Protein AF-A0A822G9J7-F1 (afdb_monomer_lite)

Radius of gyration: 26.2 Å; chains: 1; bounding box: 43×46×88 Å

Secondary structure (DSSP, 8-state):
----PPPPHHHHHHHHHHHHHHHHHHHHHHHHHHHHTS-TTTHHHHHHHHHHHHHHHHHHHHHTTS-S--GGG--PPPTTSS--GGGSPP--HHHHHHHHTT---------BGGGGT--SBGGGSEEETTEEHHHHHHHTT-

pLDDT: mean 87.96, std 10.25, range [41.5, 96.69]

Sequence (142 aa):
PLQKRTPSQTDIAEFKDLTKRDALTRLKKSLNKLVLTNQSQSQKNTQVELDEYEQLFNRYLLDNDQSSIDWQDILPPPEDTIISYKKLLEVNIDDAKELLNKLIVVKLNGGLGTTMGCQGPKSVISVRNDLTFLDLTIQQLE

Foldseek 3Di:
DPPPDDDDPVNVVVVLVVVLVVVLVVLVVVLVVVLVPDDPVCSVVSVVVSVVVSVVSNVVSVCVVDPPDDPVPDDDDPPPPDDDPVPDDDDDPVVVVVVVVVDDDDDDFPDACVVVVDGGTQQCDQDPPRDGVVNVVVVVVD

Structure (mmCIF, N/CA/C/O backbone):
data_AF-A0A822G9J7-F1
#
_entry.id   AF-A0A822G9J7-F1
#
loop_
_atom_site.group_PDB
_atom_site.id
_atom_site.type_symbol
_atom_site.label_atom_id
_atom_site.label_alt_id
_atom_site.label_comp_id
_atom_site.label_asym_id
_atom_site.label_entity_id
_atom_site.label_seq_id
_atom_site.pdbx_PDB_ins_code
_atom_site.Cartn_x
_atom_site.Cartn_y
_atom_site.Cartn_z
_atom_site.occupancy
_atom_site.B_iso_or_equiv
_atom_site.auth_seq_id
_atom_site.auth_comp_id
_atom_site.auth_asym_id
_atom_site.auth_atom_id
_atom_site.pdbx_PDB_model_num
ATOM 1 N N . PRO A 1 1 ? -19.104 -11.777 55.724 1.00 41.50 1 PRO A N 1
ATOM 2 C CA . PRO A 1 1 ? -17.961 -11.817 54.780 1.00 41.50 1 PRO A CA 1
ATOM 3 C C . PRO A 1 1 ? -18.462 -11.920 53.331 1.00 41.50 1 PRO A C 1
ATOM 5 O O . PRO A 1 1 ? -18.976 -12.959 52.931 1.00 41.50 1 PRO A O 1
ATOM 8 N N . LEU A 1 2 ? -18.390 -10.819 52.578 1.00 47.25 2 LEU A N 1
ATOM 9 C CA . LEU A 1 2 ? -18.746 -10.790 51.157 1.00 47.25 2 LEU A CA 1
ATOM 10 C C . LEU A 1 2 ? -17.753 -11.670 50.383 1.00 47.25 2 LEU A C 1
ATOM 12 O O . LEU A 1 2 ? -16.586 -11.306 50.244 1.00 47.25 2 LEU A O 1
ATOM 16 N N . GLN A 1 3 ? -18.203 -12.836 49.913 1.00 53.00 3 GLN A N 1
ATOM 17 C CA . GLN A 1 3 ? -17.455 -13.642 48.949 1.00 53.00 3 GLN A CA 1
ATOM 18 C C . GLN A 1 3 ? -17.270 -12.803 47.681 1.00 53.00 3 GLN A C 1
ATOM 20 O O . GLN A 1 3 ? -18.203 -12.628 46.898 1.00 53.00 3 GLN A O 1
ATOM 25 N N . LYS A 1 4 ? -16.066 -12.254 47.487 1.00 55.38 4 LYS A N 1
ATOM 26 C CA . LYS A 1 4 ? -15.656 -11.687 46.202 1.00 55.38 4 LYS A CA 1
ATOM 27 C C . LYS A 1 4 ? -15.638 -12.836 45.198 1.00 55.38 4 LYS A C 1
ATOM 29 O O . LYS A 1 4 ? -14.756 -13.687 45.254 1.00 55.38 4 LYS A O 1
ATOM 34 N N . ARG A 1 5 ? -16.646 -12.888 44.328 1.00 62.03 5 ARG A N 1
ATOM 35 C CA . ARG A 1 5 ? -16.669 -13.811 43.193 1.00 62.03 5 ARG A CA 1
ATOM 36 C C . ARG A 1 5 ? -15.568 -13.386 42.227 1.00 62.03 5 ARG A C 1
ATOM 38 O O . ARG A 1 5 ? -15.583 -12.259 41.738 1.00 62.03 5 ARG A O 1
ATOM 45 N N . THR A 1 6 ? -14.598 -14.260 41.999 1.00 64.94 6 THR A N 1
ATOM 46 C CA . THR A 1 6 ? -13.638 -14.126 40.904 1.00 64.94 6 THR A CA 1
ATOM 47 C C . THR A 1 6 ? -14.396 -14.348 39.592 1.00 64.94 6 THR A C 1
ATOM 49 O O . THR A 1 6 ? -15.099 -15.356 39.491 1.00 64.94 6 THR A O 1
ATOM 52 N N . PRO A 1 7 ? -14.322 -13.426 38.617 1.00 67.19 7 PRO A N 1
ATOM 53 C CA . PRO A 1 7 ? -15.010 -13.591 37.339 1.00 67.19 7 PRO A CA 1
ATOM 54 C C . PRO A 1 7 ? -14.469 -14.815 36.590 1.00 67.19 7 PRO A C 1
ATOM 56 O O . PRO A 1 7 ? -13.268 -15.098 36.637 1.00 67.19 7 PRO A O 1
ATOM 59 N N . SER A 1 8 ? -15.359 -15.553 35.926 1.00 73.75 8 SER A N 1
ATOM 60 C CA . SER A 1 8 ? -14.990 -16.707 35.103 1.00 73.75 8 SER A CA 1
ATOM 61 C C . SER A 1 8 ? -14.290 -16.258 33.812 1.00 73.75 8 SER A C 1
ATOM 63 O O . SER A 1 8 ? -14.408 -15.106 33.395 1.00 73.75 8 SER A O 1
ATOM 65 N N . GLN A 1 9 ? -13.551 -17.156 33.148 1.00 69.38 9 GLN A N 1
ATOM 66 C CA . GLN A 1 9 ? -12.912 -16.834 31.860 1.00 69.38 9 GLN A CA 1
ATOM 67 C C . GLN A 1 9 ? -13.934 -16.429 30.783 1.00 69.38 9 GLN A C 1
ATOM 69 O O . GLN A 1 9 ? -13.652 -15.551 29.972 1.00 69.38 9 GLN A O 1
ATOM 74 N N . THR A 1 10 ? -15.132 -17.013 30.826 1.00 75.56 10 THR A N 1
ATOM 75 C CA . THR A 1 10 ? -16.291 -16.644 30.004 1.00 75.56 10 THR A CA 1
ATOM 76 C C . THR A 1 10 ? -16.742 -15.206 30.254 1.00 75.56 10 THR A C 1
ATOM 78 O O . THR A 1 10 ? -16.876 -14.450 29.298 1.00 75.56 10 THR A O 1
ATOM 81 N N . ASP A 1 11 ? -16.859 -14.783 31.519 1.00 78.25 11 ASP A N 1
ATOM 82 C CA . ASP A 1 11 ? -17.251 -13.403 31.859 1.00 78.25 11 ASP A CA 1
ATOM 83 C C . ASP A 1 11 ? -16.225 -12.377 31.342 1.00 78.25 11 ASP A C 1
ATOM 85 O O . ASP A 1 11 ? -16.574 -11.276 30.919 1.00 78.25 11 ASP A O 1
ATOM 89 N N . ILE A 1 12 ? -14.937 -12.738 31.357 1.00 79.25 12 ILE A N 1
ATOM 90 C CA . ILE A 1 12 ? -13.846 -11.888 30.860 1.00 79.25 12 ILE A CA 1
ATOM 91 C C . ILE A 1 12 ? -13.887 -11.777 29.328 1.00 79.25 12 ILE A C 1
ATOM 93 O O . ILE A 1 12 ? -13.653 -10.692 28.791 1.00 79.25 12 ILE A O 1
ATOM 97 N N . ALA A 1 13 ? -14.179 -12.871 28.620 1.00 77.94 13 ALA A N 1
ATOM 98 C CA . ALA A 1 13 ? -14.312 -12.878 27.164 1.00 77.94 13 ALA A CA 1
ATOM 99 C C . ALA A 1 13 ? -15.535 -12.069 26.700 1.00 77.94 13 ALA A C 1
ATOM 101 O O . ALA A 1 13 ? -15.404 -11.192 25.848 1.00 77.94 13 ALA A O 1
ATOM 102 N N . GLU A 1 14 ? -16.694 -12.272 27.331 1.00 80.75 14 GLU A N 1
ATOM 103 C CA . GLU A 1 14 ? -17.906 -11.498 27.046 1.00 80.75 14 GLU A CA 1
ATOM 104 C C . GLU A 1 14 ? -17.708 -10.002 27.319 1.00 80.75 14 GLU A C 1
ATOM 106 O O . 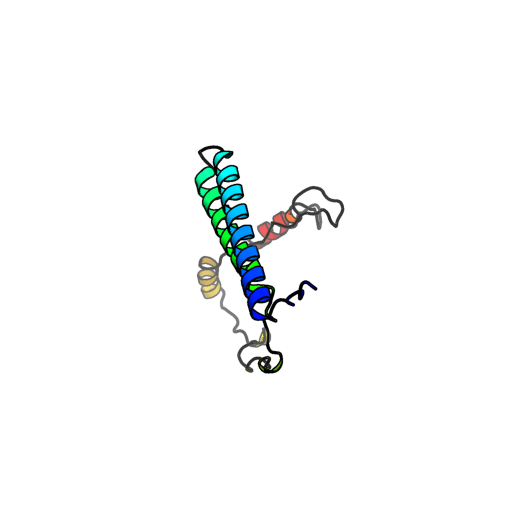GLU A 1 14 ? -18.121 -9.156 26.522 1.00 80.75 14 GLU A O 1
ATOM 111 N N . PHE A 1 15 ? -17.020 -9.655 28.412 1.00 82.25 15 PHE A N 1
ATOM 112 C CA . PHE A 1 15 ? -16.681 -8.267 28.713 1.00 82.25 15 PHE A CA 1
ATOM 113 C C . PHE A 1 15 ? -15.775 -7.648 27.639 1.00 82.25 15 PHE A C 1
ATOM 115 O O . PHE A 1 15 ? -16.032 -6.530 27.187 1.00 82.25 15 PHE A O 1
ATOM 122 N N . LYS A 1 16 ? -14.746 -8.372 27.178 1.00 82.50 16 LYS A N 1
ATOM 123 C CA . LYS A 1 16 ? -13.889 -7.918 26.071 1.00 82.50 16 LYS A CA 1
ATOM 124 C C . LYS A 1 16 ? -14.702 -7.677 24.800 1.00 82.50 16 LYS A C 1
ATOM 126 O O . LYS A 1 16 ? -14.580 -6.609 24.200 1.00 82.50 16 LYS A O 1
ATOM 131 N N . ASP A 1 17 ? -15.587 -8.594 24.432 1.00 84.06 17 ASP A N 1
ATOM 132 C CA . ASP A 1 17 ? -16.435 -8.442 23.247 1.00 84.06 17 ASP A CA 1
ATOM 133 C C . ASP A 1 17 ? -17.389 -7.247 23.353 1.00 84.06 17 ASP A C 1
ATOM 135 O O . ASP A 1 17 ? -17.584 -6.506 22.386 1.00 84.06 17 ASP A O 1
ATOM 139 N N . LEU A 1 18 ? -17.958 -7.008 24.537 1.00 86.75 18 LEU A N 1
ATOM 140 C CA . LEU A 1 18 ? -18.767 -5.819 24.806 1.00 86.75 18 LEU A CA 1
ATOM 141 C C . LEU A 1 18 ? -17.947 -4.532 24.652 1.00 86.75 18 LEU A C 1
ATOM 143 O O . LEU A 1 18 ? -18.410 -3.591 24.004 1.00 86.75 18 LEU A O 1
ATOM 147 N N . THR A 1 19 ? -16.716 -4.494 25.172 1.00 87.94 19 THR A N 1
ATOM 148 C CA . THR A 1 19 ? -15.842 -3.318 25.017 1.00 87.94 19 THR A CA 1
ATOM 149 C C . THR A 1 19 ? -15.446 -3.060 23.560 1.00 87.94 19 THR A C 1
ATOM 151 O O . THR A 1 19 ? -15.431 -1.903 23.136 1.00 87.94 19 THR A O 1
ATOM 154 N N . LYS A 1 20 ? -15.214 -4.110 22.757 1.00 88.88 20 LYS A N 1
ATOM 155 C CA . LYS A 1 20 ? -14.944 -3.991 21.312 1.00 88.88 20 LYS A CA 1
ATOM 156 C C . LYS A 1 20 ? -16.148 -3.403 20.562 1.00 88.88 20 LYS A C 1
ATOM 158 O O . LYS A 1 20 ? -15.988 -2.478 19.765 1.00 88.88 20 LYS A O 1
ATOM 163 N N . ARG A 1 21 ? -17.368 -3.876 20.854 1.00 88.75 21 ARG A N 1
ATOM 164 C CA . ARG A 1 21 ? -18.609 -3.345 20.251 1.00 88.75 21 ARG A CA 1
ATOM 165 C C . ARG A 1 21 ? -18.872 -1.884 20.622 1.00 88.75 21 ARG A C 1
ATOM 167 O O . ARG A 1 21 ? -19.281 -1.097 19.764 1.00 88.75 21 ARG A O 1
ATOM 174 N N . ASP A 1 22 ? -18.626 -1.504 21.875 1.00 93.19 22 ASP A N 1
ATOM 175 C CA . ASP A 1 22 ? -18.764 -0.108 22.308 1.00 93.19 22 ASP A CA 1
ATOM 176 C C . ASP A 1 22 ? -17.744 0.797 21.594 1.00 93.19 22 ASP A C 1
ATOM 178 O O . ASP A 1 22 ? -18.108 1.854 21.074 1.00 93.19 22 ASP A O 1
ATOM 182 N N . ALA A 1 23 ? -16.489 0.350 21.459 1.00 92.12 23 ALA A N 1
ATOM 183 C CA . ALA A 1 23 ? -15.465 1.074 20.705 1.00 92.12 23 ALA A CA 1
ATOM 184 C C . ALA A 1 23 ? -15.882 1.326 19.242 1.00 92.12 23 ALA A C 1
ATOM 186 O O . ALA A 1 23 ? -15.786 2.461 18.770 1.00 92.12 23 ALA A O 1
ATOM 187 N N . LEU A 1 24 ? -16.423 0.314 18.553 1.00 92.94 24 LEU A N 1
ATOM 188 C CA . LEU A 1 24 ? -16.946 0.456 17.185 1.00 92.94 24 LEU A CA 1
ATOM 189 C C . LEU A 1 24 ? -18.100 1.450 17.096 1.00 92.94 24 LEU A C 1
ATOM 191 O O . LEU A 1 24 ? -18.120 2.318 16.225 1.00 92.94 24 LEU A O 1
ATOM 195 N N . THR A 1 25 ? -19.044 1.366 18.031 1.00 94.19 25 THR A N 1
ATOM 196 C CA . THR A 1 25 ? -20.211 2.256 18.060 1.00 94.19 25 THR A CA 1
ATOM 197 C C . THR A 1 25 ? -19.786 3.715 18.244 1.00 94.19 25 THR A C 1
ATOM 199 O O . THR A 1 25 ? -20.301 4.621 17.578 1.00 94.19 25 THR A O 1
ATOM 202 N N . ARG A 1 26 ? -18.804 3.959 19.120 1.00 95.25 26 ARG A N 1
ATOM 203 C CA . ARG A 1 26 ? -18.228 5.292 19.346 1.00 95.25 26 ARG A CA 1
ATOM 204 C C . ARG A 1 26 ? -17.470 5.804 18.126 1.00 95.25 26 ARG A C 1
ATOM 206 O O . ARG A 1 26 ? -17.623 6.982 17.787 1.00 95.25 26 ARG A O 1
ATOM 213 N N . LEU A 1 27 ? -16.699 4.940 17.461 1.00 95.88 27 LEU A N 1
ATOM 214 C CA . LEU A 1 27 ? -15.997 5.283 16.226 1.00 95.88 27 LEU A CA 1
ATOM 215 C C . LEU A 1 27 ? -16.996 5.712 15.156 1.00 95.88 27 LEU A C 1
ATOM 217 O O . LEU A 1 27 ? -16.940 6.850 14.701 1.00 95.88 27 LEU A O 1
ATOM 221 N N . LYS A 1 28 ? -17.979 4.862 14.851 1.00 94.56 28 LYS A N 1
ATOM 222 C CA . LYS A 1 28 ? -19.018 5.128 13.851 1.00 94.56 28 LYS A CA 1
ATOM 223 C C . LYS A 1 28 ? -19.739 6.452 14.092 1.00 94.56 28 LYS A C 1
ATOM 225 O O . LYS A 1 28 ? -19.909 7.263 13.185 1.00 94.56 28 LYS A O 1
ATOM 230 N N . LYS A 1 29 ? -20.114 6.729 15.346 1.00 95.00 29 LYS A N 1
ATOM 231 C CA . LYS A 1 29 ? -20.736 8.009 15.720 1.00 95.00 29 LYS A CA 1
ATOM 232 C C . LYS A 1 29 ? -19.818 9.205 15.451 1.00 95.00 29 LYS A C 1
ATOM 234 O O . LYS A 1 29 ? -20.307 10.273 15.090 1.00 95.00 29 LYS A O 1
ATOM 239 N N . SER A 1 30 ? -18.515 9.046 15.655 1.00 95.25 30 SER A N 1
ATOM 240 C CA . SER A 1 30 ? -17.520 10.095 15.420 1.00 95.25 30 SER A CA 1
ATOM 241 C C . SER A 1 30 ? -17.276 10.310 13.925 1.00 95.25 30 SER A C 1
ATOM 243 O O . SER A 1 30 ? -17.268 11.455 13.484 1.00 95.25 30 SER A O 1
ATOM 245 N N . LEU A 1 31 ? -17.190 9.234 13.138 1.00 94.38 31 LEU A N 1
ATOM 246 C CA . LEU A 1 31 ? -17.054 9.295 11.679 1.00 94.38 31 LEU A CA 1
ATOM 247 C C . LEU A 1 31 ? -18.250 9.998 11.030 1.00 94.38 31 LEU A C 1
ATOM 249 O O . LEU A 1 31 ? -18.062 10.936 10.262 1.00 94.38 31 LEU A O 1
ATOM 253 N N . ASN A 1 32 ? -19.476 9.662 11.439 1.00 91.38 32 ASN A N 1
ATOM 254 C CA . ASN A 1 32 ? -20.680 10.342 10.949 1.00 91.38 32 ASN A CA 1
ATOM 255 C C . ASN A 1 32 ? -20.657 11.852 11.226 1.00 91.38 32 ASN A C 1
ATOM 257 O O . ASN A 1 32 ? -21.085 12.645 10.391 1.00 91.38 32 ASN A O 1
ATOM 261 N N . LYS A 1 33 ? -20.131 12.278 12.383 1.00 93.12 33 LYS A N 1
ATOM 262 C CA . LYS A 1 33 ? -19.959 13.709 12.673 1.00 93.12 33 LYS A CA 1
ATOM 263 C C . LYS A 1 33 ? -18.941 14.357 11.738 1.00 93.12 33 LYS 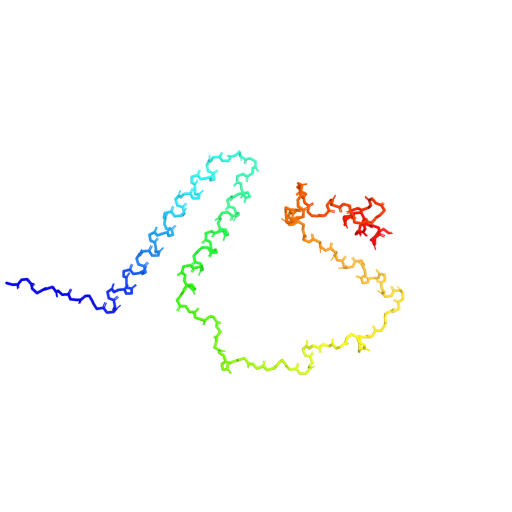A C 1
ATOM 265 O O . LYS A 1 33 ? -19.187 15.474 11.302 1.00 93.12 33 LYS A O 1
ATOM 270 N N . LEU A 1 34 ? -17.837 13.677 11.420 1.00 91.25 34 LEU A N 1
ATOM 271 C CA . LEU A 1 34 ? -16.828 14.191 10.488 1.00 91.25 34 LEU A CA 1
ATOM 272 C C . LEU A 1 34 ? -17.405 14.375 9.082 1.00 91.25 34 LEU A C 1
ATOM 274 O O . LEU A 1 34 ? -17.203 15.429 8.483 1.00 91.25 34 LEU A O 1
ATOM 278 N N . VAL A 1 35 ? -18.204 13.425 8.592 1.00 90.12 35 VAL A N 1
ATOM 279 C CA . VAL A 1 35 ? -18.870 13.547 7.283 1.00 90.12 35 VAL A CA 1
ATOM 280 C C . VAL A 1 35 ? -19.756 14.793 7.214 1.00 90.12 35 VAL A C 1
ATOM 282 O O . VAL A 1 35 ? -19.773 15.481 6.196 1.00 90.12 35 VAL A O 1
ATOM 285 N N . LEU A 1 36 ? -20.455 15.127 8.303 1.00 89.12 36 LEU A N 1
ATOM 286 C CA . LEU A 1 36 ? -21.315 16.314 8.377 1.00 89.12 36 LEU A CA 1
ATOM 287 C C . LEU A 1 36 ? -20.541 17.641 8.371 1.00 89.12 36 LEU A C 1
ATOM 289 O O . LEU A 1 36 ? -21.134 18.677 8.086 1.00 89.12 36 LEU A O 1
ATOM 293 N N . THR A 1 37 ? -19.242 17.630 8.684 1.00 89.75 37 THR A N 1
ATOM 294 C CA . THR A 1 37 ? -18.401 18.841 8.638 1.00 89.75 37 THR A CA 1
ATOM 295 C C . THR A 1 37 ? -17.851 19.152 7.247 1.00 89.75 37 THR A C 1
ATOM 297 O O . THR A 1 37 ? -17.295 20.231 7.044 1.00 89.75 37 THR A O 1
ATOM 300 N N . ASN A 1 38 ? -17.988 18.229 6.290 1.00 84.44 38 ASN A N 1
ATOM 301 C CA . ASN A 1 38 ? -17.384 18.370 4.972 1.00 84.44 38 ASN A CA 1
ATOM 302 C C . ASN A 1 38 ? -18.273 19.167 3.999 1.00 84.44 38 ASN A C 1
ATOM 304 O O . ASN A 1 38 ? -19.496 19.204 4.126 1.00 84.44 38 ASN A O 1
ATOM 308 N N . GLN A 1 39 ? -17.651 19.799 3.003 1.00 76.75 39 GLN A N 1
ATOM 309 C CA . GLN A 1 39 ? -18.361 20.498 1.931 1.00 76.75 39 GLN A CA 1
ATOM 310 C C . GLN A 1 39 ? -19.121 19.491 1.050 1.00 76.75 39 GLN A C 1
ATOM 312 O O . GLN A 1 39 ? -18.663 18.373 0.811 1.00 76.75 39 GLN A O 1
ATOM 317 N N . SER A 1 40 ? -20.276 19.894 0.520 1.00 72.00 40 SER A N 1
ATOM 318 C CA . SER A 1 40 ? -21.215 19.004 -0.184 1.00 72.00 40 SER A CA 1
ATOM 319 C C . SER A 1 40 ? -20.632 18.282 -1.411 1.00 72.00 40 SER A C 1
ATOM 321 O O . SER A 1 40 ? -21.114 17.208 -1.767 1.00 72.00 40 SER A O 1
ATOM 323 N N . GLN A 1 41 ? -19.582 18.822 -2.042 1.00 77.75 41 GLN A N 1
ATOM 324 C CA . GLN A 1 41 ? -18.978 18.250 -3.253 1.00 77.75 41 GLN A CA 1
ATOM 325 C C . GLN A 1 41 ? -18.098 17.014 -2.982 1.00 77.75 41 GLN A C 1
ATOM 327 O O . GLN A 1 41 ? -18.059 16.102 -3.805 1.00 77.75 41 GLN A O 1
ATOM 332 N N . SER A 1 42 ? -17.401 16.963 -1.842 1.00 81.12 42 SER A N 1
ATOM 333 C CA . SER A 1 42 ? -16.494 15.866 -1.451 1.00 81.12 42 SER A CA 1
ATOM 334 C C . SER A 1 42 ? -17.132 14.878 -0.473 1.00 81.12 42 SER A C 1
ATOM 336 O O . SER A 1 42 ? -16.599 13.791 -0.256 1.00 81.12 42 SER A O 1
ATOM 338 N N . GLN A 1 43 ? -18.295 15.224 0.084 1.00 84.31 43 GLN A N 1
ATOM 339 C CA . GLN A 1 43 ? -18.966 14.467 1.138 1.00 84.31 43 GLN A CA 1
ATOM 340 C C . GLN A 1 43 ? -19.199 12.990 0.781 1.00 84.31 43 GLN A C 1
ATOM 342 O O . GLN A 1 43 ? -19.020 12.124 1.633 1.00 84.31 43 GLN A O 1
ATOM 347 N N . LYS A 1 44 ? -19.546 12.689 -0.480 1.00 87.75 44 LYS A N 1
ATOM 348 C CA . LYS A 1 44 ? -19.737 11.304 -0.947 1.00 87.75 44 LYS A CA 1
ATOM 349 C C . LYS A 1 44 ? -18.446 10.484 -0.906 1.00 87.75 44 LYS A C 1
ATOM 351 O O . LYS A 1 44 ? -18.476 9.359 -0.426 1.00 87.75 44 LYS A O 1
ATOM 356 N N . ASN A 1 45 ? -17.329 11.042 -1.373 1.00 88.62 45 ASN A N 1
ATOM 357 C CA . ASN A 1 45 ? -16.045 10.334 -1.388 1.00 88.62 45 ASN A CA 1
ATOM 358 C C . ASN A 1 45 ? -15.538 10.112 0.038 1.00 88.62 45 ASN A C 1
ATOM 360 O O . ASN A 1 45 ? -15.143 9.008 0.387 1.00 88.62 45 ASN A O 1
ATOM 364 N N . THR A 1 46 ? -15.649 11.134 0.888 1.00 90.25 46 THR A N 1
ATOM 365 C CA . THR A 1 46 ? -15.282 11.019 2.303 1.00 90.25 46 THR A CA 1
ATOM 366 C C . THR A 1 46 ? -16.135 9.993 3.042 1.00 90.25 46 THR A C 1
ATOM 368 O O . THR A 1 46 ? -15.612 9.293 3.898 1.00 90.25 46 THR A O 1
ATOM 371 N N . GLN A 1 47 ? -17.426 9.860 2.720 1.00 92.06 47 GLN A N 1
ATOM 372 C CA . GLN A 1 47 ? -18.247 8.795 3.302 1.00 92.06 47 GLN A CA 1
ATOM 373 C C . GLN A 1 47 ? -17.674 7.412 2.965 1.00 92.06 47 GLN A C 1
ATOM 375 O O . 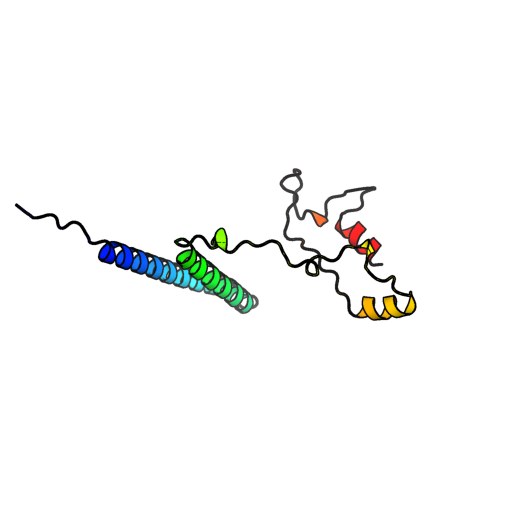GLN A 1 47 ? -17.499 6.607 3.870 1.00 92.06 47 GLN A O 1
ATOM 380 N N . VAL A 1 48 ? -17.324 7.167 1.696 1.00 93.25 48 VAL A N 1
ATOM 381 C CA . VAL A 1 48 ? -16.736 5.888 1.260 1.00 93.25 48 VAL A CA 1
ATOM 382 C C . VAL A 1 48 ? -15.414 5.612 1.982 1.00 93.25 48 VAL A C 1
ATOM 384 O O . VAL A 1 48 ? -15.249 4.539 2.551 1.00 93.25 48 VAL A O 1
ATOM 387 N N . GLU A 1 49 ? -14.507 6.591 2.034 1.00 94.00 49 GLU A N 1
ATOM 388 C CA . GLU A 1 49 ? -13.214 6.453 2.725 1.00 94.00 49 GLU A CA 1
ATOM 389 C C . GLU A 1 49 ? -13.380 6.131 4.220 1.00 94.00 49 GLU A C 1
ATOM 391 O O . GLU A 1 49 ? -12.666 5.294 4.776 1.00 94.00 49 GLU A O 1
ATOM 396 N N . LEU A 1 50 ? -14.331 6.787 4.892 1.00 95.06 50 LEU A N 1
ATOM 397 C CA . LEU A 1 50 ? -14.574 6.563 6.316 1.00 95.06 50 LEU A CA 1
ATOM 398 C C . LEU A 1 50 ? -15.310 5.243 6.587 1.00 95.06 50 LEU A C 1
ATOM 400 O O . LEU A 1 50 ? -15.050 4.618 7.616 1.00 95.06 50 LEU A O 1
ATOM 404 N N . ASP A 1 51 ? -16.164 4.786 5.671 1.00 94.31 51 ASP A N 1
ATOM 405 C CA . ASP A 1 51 ? -16.791 3.464 5.747 1.00 94.31 51 ASP A CA 1
ATOM 406 C C . ASP A 1 51 ? -15.744 2.345 5.582 1.00 94.31 51 ASP A C 1
ATOM 408 O O . ASP A 1 51 ? -15.758 1.366 6.331 1.00 94.31 51 ASP A O 1
ATOM 412 N N . GLU A 1 52 ? -14.790 2.496 4.657 1.00 95.44 52 GLU A N 1
ATOM 413 C CA . GLU A 1 52 ? -13.649 1.577 4.509 1.00 95.44 52 GLU A CA 1
ATOM 414 C C . GLU A 1 52 ? -12.763 1.571 5.761 1.00 95.44 52 GLU A C 1
ATOM 416 O O . GLU A 1 52 ? -12.344 0.512 6.241 1.00 95.44 52 GLU A O 1
ATOM 421 N N . TYR A 1 53 ? -12.527 2.744 6.351 1.00 96.44 53 TYR A N 1
ATOM 422 C CA . TYR A 1 53 ? -11.814 2.850 7.618 1.00 96.44 53 TYR A CA 1
ATOM 423 C C . TYR A 1 53 ? -12.551 2.145 8.773 1.00 96.44 53 TYR A C 1
ATOM 425 O O . TYR A 1 53 ? -11.910 1.440 9.555 1.00 96.44 53 TYR A O 1
ATOM 433 N N . GLU A 1 54 ? -13.883 2.266 8.874 1.00 94.88 54 GLU A N 1
ATOM 434 C CA . GLU A 1 54 ? -14.689 1.517 9.856 1.00 94.88 54 GLU A CA 1
ATOM 435 C C . GLU A 1 54 ? -14.495 0.002 9.686 1.00 94.88 54 GLU A C 1
ATOM 437 O O . GLU A 1 54 ? -14.294 -0.707 10.675 1.00 94.88 54 GLU A O 1
ATOM 442 N N . GLN A 1 55 ? -14.496 -0.498 8.444 1.00 94.25 55 GLN A N 1
ATOM 443 C CA . GLN A 1 55 ? -14.272 -1.919 8.153 1.00 94.25 55 GLN A CA 1
ATOM 444 C C . GLN A 1 55 ? -12.876 -2.386 8.583 1.00 94.25 55 GLN A C 1
ATOM 446 O O . GLN A 1 55 ? -12.747 -3.429 9.232 1.00 94.25 55 GLN A O 1
ATOM 451 N N . LEU A 1 56 ? -11.835 -1.608 8.272 1.00 94.44 56 LEU A N 1
ATOM 452 C CA . LEU A 1 56 ? -10.464 -1.903 8.694 1.00 94.44 56 LEU A CA 1
ATOM 453 C C . LEU A 1 56 ? -10.323 -1.896 10.217 1.00 94.44 56 LEU A C 1
ATOM 455 O O . LEU A 1 56 ? -9.683 -2.780 10.785 1.00 94.44 56 LEU A O 1
ATOM 459 N N . PHE A 1 57 ? -10.950 -0.934 10.893 1.00 93.81 57 PHE A N 1
ATOM 460 C CA . PHE A 1 57 ? -10.927 -0.859 12.348 1.00 93.81 57 PHE A CA 1
ATOM 461 C C . PHE A 1 57 ? -11.679 -2.026 13.002 1.00 93.81 57 PHE A C 1
ATOM 463 O O . PHE A 1 57 ? -11.207 -2.588 13.990 1.00 93.81 57 PHE A O 1
ATOM 470 N N . ASN A 1 58 ? -12.814 -2.440 12.433 1.00 91.75 58 ASN A N 1
ATOM 471 C CA . ASN A 1 58 ? -13.523 -3.638 12.875 1.00 91.75 58 ASN A CA 1
ATOM 472 C C . ASN A 1 58 ? -12.632 -4.878 12.763 1.00 91.75 58 ASN A C 1
ATOM 474 O O . ASN A 1 58 ? -12.471 -5.605 13.741 1.00 91.75 58 ASN A O 1
ATOM 478 N N . ARG A 1 59 ? -11.976 -5.071 11.612 1.00 90.00 59 ARG A N 1
ATOM 479 C CA . ARG A 1 59 ? -11.014 -6.163 11.429 1.00 90.00 59 ARG A CA 1
ATOM 480 C C . ARG A 1 59 ? -9.882 -6.106 12.455 1.00 90.00 59 ARG A C 1
ATOM 482 O O . ARG A 1 59 ? -9.580 -7.119 13.068 1.00 90.00 59 ARG A O 1
ATOM 489 N N . TYR A 1 60 ? -9.305 -4.932 12.701 1.00 89.38 60 TYR A N 1
ATOM 490 C CA . TYR A 1 60 ? -8.266 -4.758 13.718 1.00 89.38 60 TYR A CA 1
ATOM 491 C C . TYR A 1 60 ? -8.720 -5.232 15.110 1.00 89.38 60 TYR A C 1
ATOM 493 O O . TYR A 1 60 ? -7.983 -5.935 15.797 1.00 89.38 60 TYR A O 1
ATOM 501 N N . LEU A 1 61 ? -9.943 -4.902 15.536 1.00 88.81 61 LEU A N 1
ATOM 502 C CA . LEU A 1 61 ? -10.464 -5.340 16.838 1.00 88.81 61 LEU A CA 1
ATOM 503 C C . LEU A 1 61 ? -10.710 -6.854 16.924 1.00 88.81 61 LEU A C 1
ATOM 505 O O . LEU A 1 61 ? -10.616 -7.421 18.019 1.00 88.81 61 LEU A O 1
ATOM 509 N N . LEU A 1 62 ? -11.029 -7.495 15.799 1.00 83.31 62 LEU A N 1
ATOM 510 C CA . LEU A 1 62 ? -11.222 -8.943 15.709 1.00 83.31 62 LEU A CA 1
ATOM 511 C C . LEU A 1 62 ? -9.879 -9.692 15.683 1.00 83.31 62 LEU A C 1
ATOM 513 O O . LEU A 1 62 ? -9.713 -10.647 16.436 1.00 83.31 62 LEU A O 1
ATOM 517 N N . ASP A 1 63 ? -8.910 -9.207 14.903 1.00 77.56 63 ASP A N 1
ATOM 518 C CA . ASP A 1 63 ? -7.642 -9.896 14.620 1.00 77.56 63 ASP A CA 1
ATOM 519 C C . ASP A 1 63 ? -6.593 -9.760 15.751 1.00 77.56 63 ASP A C 1
ATOM 521 O O . ASP A 1 63 ? -5.594 -10.474 15.750 1.00 77.56 63 ASP A O 1
ATOM 525 N N . ASN A 1 64 ? -6.801 -8.889 16.750 1.00 65.62 64 ASN A N 1
ATOM 526 C CA . ASN A 1 64 ? -5.839 -8.665 17.849 1.00 65.62 64 ASN A CA 1
ATOM 527 C C . ASN A 1 64 ? -5.558 -9.898 18.737 1.00 65.62 64 ASN A C 1
ATOM 529 O O . ASN A 1 64 ? -4.576 -9.890 19.477 1.00 65.62 64 ASN A O 1
ATOM 533 N N . ASP A 1 65 ? -6.402 -10.934 18.700 1.00 63.38 65 ASP A N 1
ATOM 534 C CA . ASP A 1 65 ? -6.296 -12.104 19.584 1.00 63.38 65 ASP A CA 1
ATOM 535 C C . ASP A 1 65 ? -5.801 -13.385 18.864 1.00 63.38 65 ASP A C 1
ATOM 537 O O . ASP A 1 65 ? -5.651 -14.423 19.511 1.00 63.38 65 ASP A O 1
ATOM 541 N N . GLN A 1 66 ? -5.507 -13.340 17.555 1.00 65.38 66 GLN A N 1
ATOM 542 C CA . GLN A 1 66 ? -5.000 -14.491 16.790 1.00 65.38 66 GLN A CA 1
ATOM 543 C C . GLN A 1 66 ? -3.632 -14.208 16.159 1.00 65.38 66 GLN A C 1
ATOM 545 O O . GLN A 1 66 ? -3.446 -13.243 15.422 1.00 65.38 66 GLN A O 1
ATOM 550 N N . SER A 1 67 ? -2.670 -15.107 16.386 1.00 64.69 67 SER A N 1
ATOM 551 C CA . SER A 1 67 ? -1.505 -15.224 15.510 1.00 64.69 67 SER A CA 1
ATOM 552 C C . SER A 1 67 ? -2.005 -15.650 14.131 1.00 64.69 67 SER A C 1
ATOM 554 O O . SER A 1 67 ? -2.479 -16.771 13.970 1.00 64.69 67 SER A O 1
ATOM 556 N N . SER A 1 68 ? -1.923 -14.758 13.145 1.00 72.88 68 SER A N 1
ATOM 557 C CA . SER A 1 68 ? -2.477 -14.959 11.797 1.00 72.88 68 SER A CA 1
ATOM 558 C C . SER A 1 68 ? -1.815 -16.085 10.992 1.00 72.88 68 SER A C 1
ATOM 560 O O . SER A 1 68 ? -2.220 -16.340 9.861 1.00 72.88 68 SER A O 1
ATOM 562 N N . ILE A 1 69 ? -0.786 -16.734 11.546 1.00 84.56 69 ILE A N 1
ATOM 563 C CA . ILE A 1 69 ? 0.045 -17.723 10.866 1.00 84.56 69 ILE A CA 1
ATOM 564 C C . ILE A 1 69 ? 0.350 -18.868 11.839 1.00 84.56 69 ILE A C 1
ATOM 566 O O . ILE A 1 69 ? 0.959 -18.636 12.887 1.00 84.56 69 ILE A O 1
ATOM 570 N N . ASP A 1 70 ? -0.042 -20.093 11.480 1.00 88.19 70 ASP A N 1
ATOM 571 C CA . ASP A 1 70 ? 0.522 -21.307 12.073 1.00 88.19 70 ASP A CA 1
ATOM 572 C C . ASP A 1 70 ? 1.840 -21.623 11.358 1.00 88.19 70 ASP A C 1
ATOM 574 O O . ASP A 1 70 ? 1.891 -21.780 10.138 1.00 88.19 70 ASP A O 1
ATOM 578 N N . TRP A 1 71 ? 2.929 -21.697 12.120 1.00 89.62 71 TRP A N 1
ATOM 579 C CA . TRP A 1 71 ? 4.257 -21.990 11.586 1.00 89.62 71 TRP A CA 1
ATOM 580 C C . TRP A 1 71 ? 4.343 -23.370 10.931 1.00 89.62 71 TRP A C 1
ATOM 582 O O . TRP A 1 71 ? 5.188 -23.565 10.060 1.00 89.62 71 TRP A O 1
ATOM 592 N N . GLN A 1 72 ? 3.488 -24.313 11.333 1.00 91.38 72 GLN A N 1
ATOM 593 C CA . GLN A 1 72 ? 3.462 -25.666 10.772 1.00 91.38 72 GLN A CA 1
ATOM 594 C C . GLN A 1 72 ? 2.943 -25.692 9.330 1.00 91.38 72 GLN A C 1
ATOM 596 O O . GLN A 1 72 ? 3.334 -26.569 8.562 1.00 91.38 72 GLN A O 1
ATOM 601 N N . ASP A 1 73 ? 2.134 -24.702 8.950 1.00 91.44 73 ASP A N 1
ATOM 602 C CA . ASP A 1 73 ? 1.554 -24.586 7.610 1.00 91.44 73 ASP A CA 1
ATOM 603 C C . ASP A 1 73 ? 2.479 -23.852 6.622 1.00 91.44 73 ASP A C 1
ATOM 605 O O . ASP A 1 73 ? 2.182 -23.750 5.428 1.00 91.44 73 ASP A O 1
ATOM 609 N N . ILE A 1 74 ? 3.621 -23.335 7.088 1.00 92.06 74 ILE A N 1
ATOM 610 C CA . ILE A 1 74 ? 4.594 -22.656 6.231 1.00 92.06 74 ILE A CA 1
ATOM 611 C C . ILE A 1 74 ? 5.440 -23.699 5.502 1.00 92.06 74 ILE A C 1
ATOM 613 O O . ILE A 1 74 ? 6.371 -24.285 6.056 1.00 92.06 74 ILE A O 1
ATOM 617 N N . LEU A 1 75 ? 5.143 -23.882 4.219 1.00 93.00 75 LEU A N 1
ATOM 618 C CA . LEU A 1 75 ? 5.863 -24.782 3.326 1.00 93.00 75 LEU A CA 1
ATOM 619 C C . LEU A 1 75 ? 6.647 -23.989 2.271 1.00 93.00 75 LEU A C 1
ATOM 621 O O . LEU A 1 75 ? 6.240 -22.882 1.900 1.00 93.00 75 LEU A O 1
ATOM 625 N N . PRO A 1 76 ? 7.773 -24.527 1.765 1.00 92.19 76 PRO A N 1
ATOM 626 C CA . PRO A 1 76 ? 8.454 -23.920 0.631 1.00 92.19 76 PRO A CA 1
ATOM 627 C C . PRO A 1 76 ? 7.501 -23.841 -0.574 1.00 92.19 76 PRO A C 1
ATOM 629 O O . PRO A 1 76 ? 6.701 -24.758 -0.785 1.00 92.19 76 PRO A O 1
ATOM 632 N N . PRO A 1 77 ? 7.571 -22.764 -1.374 1.00 92.50 77 PRO A N 1
ATOM 633 C CA . PRO A 1 77 ? 6.722 -22.632 -2.547 1.00 92.50 77 PRO A CA 1
ATOM 634 C C . PRO A 1 77 ? 7.026 -23.756 -3.556 1.00 92.50 77 PRO A C 1
ATOM 636 O O . PRO A 1 77 ? 8.190 -24.139 -3.701 1.00 92.50 77 PRO A O 1
ATOM 639 N N . PRO A 1 78 ? 6.016 -24.263 -4.286 1.00 93.06 78 PRO A N 1
ATOM 640 C CA . PRO A 1 78 ? 6.226 -25.202 -5.387 1.00 93.06 78 PRO A CA 1
ATOM 641 C C . PRO A 1 78 ? 7.229 -24.668 -6.421 1.00 93.06 78 PRO A C 1
ATOM 643 O O . PRO A 1 78 ? 7.265 -23.458 -6.663 1.00 93.06 78 PRO A O 1
ATOM 646 N N . GLU A 1 79 ? 7.988 -25.562 -7.066 1.00 86.06 79 GLU A N 1
ATOM 647 C CA . GLU A 1 79 ? 9.121 -25.217 -7.950 1.00 86.06 79 GLU A CA 1
ATOM 648 C C . GLU A 1 79 ? 8.760 -24.252 -9.098 1.00 86.06 79 GLU A C 1
ATOM 650 O O . GLU A 1 79 ? 9.590 -23.436 -9.497 1.00 86.06 79 GLU A O 1
ATOM 655 N N . ASP A 1 80 ? 7.512 -24.271 -9.570 1.00 88.44 80 ASP A N 1
ATOM 656 C CA . ASP A 1 80 ? 7.035 -23.429 -10.677 1.00 88.44 80 ASP A CA 1
ATOM 657 C C . ASP A 1 80 ? 6.405 -22.096 -10.235 1.00 88.44 80 ASP A C 1
ATOM 659 O O . ASP A 1 80 ? 6.007 -21.281 -11.067 1.00 88.44 80 ASP A O 1
ATOM 663 N N . THR A 1 81 ? 6.325 -21.833 -8.928 1.00 93.25 81 THR A N 1
ATOM 664 C CA . THR A 1 81 ? 5.721 -20.593 -8.399 1.00 93.25 81 THR A CA 1
ATOM 665 C C . THR A 1 81 ? 6.613 -19.379 -8.655 1.00 93.25 81 THR A C 1
ATOM 667 O O . THR A 1 81 ? 6.127 -18.268 -8.864 1.00 93.25 81 THR A O 1
ATOM 670 N N . ILE A 1 82 ? 7.934 -19.581 -8.624 1.00 93.81 82 ILE A N 1
ATOM 671 C CA . ILE A 1 82 ? 8.935 -18.526 -8.785 1.00 93.81 82 ILE A CA 1
ATOM 672 C C . ILE A 1 82 ? 9.768 -18.840 -10.025 1.00 93.81 82 ILE A C 1
ATOM 674 O O . ILE A 1 82 ? 10.704 -19.638 -9.999 1.00 93.81 82 ILE A O 1
ATOM 678 N N . ILE A 1 83 ? 9.433 -18.182 -11.131 1.00 92.81 83 ILE A N 1
ATOM 679 C CA . ILE A 1 83 ? 10.106 -18.388 -12.413 1.00 92.81 83 ILE A CA 1
ATOM 680 C C . ILE A 1 83 ? 11.362 -17.511 -12.480 1.00 92.81 83 ILE A C 1
ATOM 682 O O . ILE A 1 83 ? 11.317 -16.300 -12.269 1.00 92.81 83 ILE A O 1
ATOM 686 N N . SER A 1 84 ? 12.506 -18.121 -12.804 1.00 93.38 84 SER A N 1
ATOM 687 C CA . SER A 1 84 ? 13.754 -17.381 -13.025 1.00 93.38 84 SER A CA 1
ATOM 688 C C . SER A 1 84 ? 13.645 -16.482 -14.257 1.00 93.38 84 SER A C 1
ATOM 690 O O . SER A 1 84 ? 13.276 -16.959 -15.328 1.00 93.38 84 SER A O 1
ATOM 692 N N . TYR A 1 85 ? 14.070 -15.220 -14.140 1.00 94.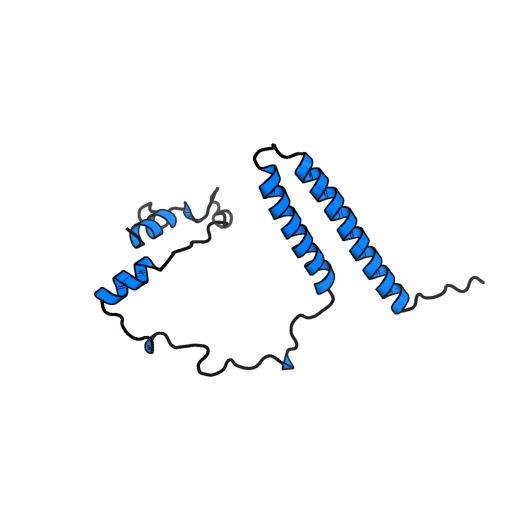19 85 TYR A N 1
ATOM 693 C CA . TYR A 1 85 ? 14.066 -14.249 -15.244 1.00 94.19 85 TYR A CA 1
ATOM 694 C C . TYR A 1 85 ? 14.737 -14.781 -16.523 1.00 94.19 85 TYR A C 1
ATOM 696 O O . TYR A 1 85 ? 14.246 -14.555 -17.620 1.00 94.19 85 TYR A O 1
ATOM 704 N N . LYS A 1 86 ? 15.817 -15.566 -16.389 1.00 94.06 86 LYS A N 1
ATOM 705 C CA . LYS A 1 86 ? 16.546 -16.156 -17.529 1.00 94.06 86 LYS A CA 1
ATOM 706 C C . LYS A 1 86 ? 15.737 -17.185 -18.327 1.00 94.06 86 LYS A C 1
ATOM 708 O O . LYS A 1 86 ? 16.153 -17.547 -19.419 1.00 94.06 86 LYS A O 1
ATOM 713 N N . LYS A 1 87 ? 14.647 -17.710 -17.760 1.00 93.81 87 LYS A N 1
ATOM 714 C CA . LYS A 1 87 ? 13.746 -18.662 -18.425 1.00 93.81 87 LYS A CA 1
ATOM 715 C C . LYS A 1 87 ? 12.617 -17.961 -19.190 1.00 93.81 87 LYS A C 1
ATOM 717 O O . LYS A 1 87 ? 11.867 -18.645 -19.880 1.00 93.81 87 LYS A O 1
ATOM 722 N N . LEU A 1 88 ? 12.455 -16.643 -19.039 1.00 92.25 88 LEU A N 1
ATOM 723 C CA . LEU A 1 88 ? 11.436 -15.892 -19.766 1.00 92.25 88 LEU A CA 1
ATOM 724 C C . LEU A 1 88 ? 11.800 -15.828 -21.249 1.00 92.25 88 LEU A C 1
ATOM 726 O O . LEU A 1 88 ? 12.965 -15.664 -21.605 1.00 92.25 88 LEU A O 1
ATOM 730 N N . LEU A 1 89 ? 10.789 -15.976 -22.100 1.00 91.19 89 LEU A N 1
ATOM 731 C CA . LEU A 1 89 ? 10.959 -15.885 -23.543 1.00 91.19 89 LEU A CA 1
ATOM 732 C C . LEU A 1 89 ? 11.223 -14.433 -23.938 1.00 91.19 89 LEU A C 1
ATOM 734 O O . LEU A 1 89 ? 10.578 -13.513 -23.430 1.00 91.19 89 LEU A O 1
ATOM 738 N N . GLU A 1 90 ? 12.154 -14.243 -24.866 1.00 90.19 90 GLU A N 1
ATOM 739 C CA . GLU A 1 90 ? 12.330 -12.954 -25.521 1.00 90.19 90 GLU A CA 1
ATOM 740 C C . GLU A 1 90 ? 11.128 -12.679 -26.429 1.00 90.19 90 GLU A C 1
ATOM 742 O O . GLU A 1 90 ? 10.599 -13.578 -27.086 1.00 90.19 90 GLU A O 1
ATOM 747 N N . VAL A 1 91 ? 10.676 -11.429 -26.429 1.00 90.81 91 VAL A N 1
ATOM 748 C CA . VAL A 1 91 ? 9.514 -10.985 -27.197 1.00 90.81 91 VAL A CA 1
ATOM 749 C C . VAL A 1 91 ? 10.009 -10.192 -28.399 1.00 90.81 91 VAL A C 1
ATOM 751 O O . VAL A 1 91 ? 10.878 -9.329 -28.265 1.00 90.81 91 VAL A O 1
ATOM 754 N N . ASN A 1 92 ? 9.445 -10.471 -29.572 1.00 92.56 92 ASN A N 1
ATOM 755 C CA . ASN A 1 92 ? 9.734 -9.704 -30.777 1.00 92.56 92 ASN A CA 1
ATOM 756 C C . ASN A 1 92 ? 9.158 -8.286 -30.668 1.00 92.56 92 ASN A C 1
ATOM 758 O O . ASN A 1 92 ? 8.178 -8.042 -29.968 1.00 92.56 92 ASN A O 1
ATOM 762 N N . ILE A 1 93 ? 9.742 -7.339 -31.399 1.00 88.50 93 ILE A N 1
ATOM 763 C CA . ILE A 1 93 ? 9.359 -5.919 -31.316 1.00 88.50 93 ILE A CA 1
ATOM 764 C C . ILE A 1 93 ? 7.880 -5.698 -31.685 1.00 88.50 93 ILE A C 1
ATOM 766 O O . ILE A 1 93 ? 7.203 -4.897 -31.038 1.00 88.50 93 ILE A O 1
ATOM 770 N N . ASP A 1 94 ? 7.367 -6.427 -32.680 1.00 87.69 94 ASP A N 1
ATOM 771 C CA . ASP A 1 94 ? 5.975 -6.303 -33.132 1.00 87.69 94 ASP A CA 1
ATOM 772 C C . ASP A 1 94 ? 4.979 -6.743 -32.046 1.00 87.69 94 ASP A C 1
ATOM 774 O O . ASP A 1 94 ? 4.047 -6.004 -31.721 1.00 87.69 94 ASP A O 1
ATOM 778 N N . ASP A 1 95 ? 5.239 -7.884 -31.399 1.00 91.06 95 ASP A N 1
ATOM 779 C CA . ASP A 1 95 ? 4.432 -8.389 -30.282 1.00 91.06 95 ASP A CA 1
ATOM 780 C C . ASP A 1 95 ? 4.536 -7.468 -29.054 1.00 91.06 95 ASP A C 1
ATOM 782 O O . ASP A 1 95 ? 3.551 -7.216 -28.353 1.00 91.06 95 ASP A O 1
ATOM 786 N N . ALA A 1 96 ? 5.725 -6.908 -28.802 1.00 92.50 96 ALA A N 1
ATOM 787 C CA . ALA A 1 96 ? 5.957 -6.001 -27.684 1.00 92.50 96 ALA A CA 1
ATOM 788 C C . ALA A 1 96 ? 5.081 -4.743 -27.777 1.00 92.50 96 ALA A C 1
ATOM 790 O O . ALA A 1 96 ? 4.537 -4.299 -26.765 1.00 92.50 96 ALA A O 1
ATOM 791 N N . LYS A 1 97 ? 4.879 -4.193 -28.981 1.00 92.81 97 LYS A N 1
ATOM 792 C CA . LYS A 1 97 ? 4.023 -3.016 -29.188 1.00 92.81 97 LYS A CA 1
ATOM 793 C C . LYS A 1 97 ? 2.571 -3.282 -28.785 1.00 92.81 97 LYS A C 1
ATOM 795 O O . LYS A 1 97 ? 1.950 -2.448 -28.125 1.00 92.81 97 LYS A O 1
ATOM 800 N N . GLU A 1 98 ? 2.024 -4.440 -29.151 1.00 93.62 98 GLU A N 1
ATOM 801 C CA . GLU A 1 98 ? 0.658 -4.814 -28.771 1.00 93.62 98 GLU A CA 1
ATOM 802 C C . GLU A 1 98 ? 0.510 -5.058 -27.266 1.00 93.62 98 GLU A C 1
ATOM 804 O O . GLU A 1 98 ? -0.517 -4.704 -26.680 1.00 93.62 98 GLU A O 1
ATOM 809 N N . LEU A 1 99 ? 1.530 -5.641 -26.631 1.00 94.56 99 LEU A N 1
ATOM 810 C CA . LEU A 1 99 ? 1.552 -5.858 -25.185 1.00 94.56 99 LEU A CA 1
ATOM 811 C C . LEU A 1 99 ? 1.644 -4.538 -24.412 1.00 94.56 99 LEU A C 1
ATOM 813 O O . LEU A 1 99 ? 0.919 -4.358 -23.434 1.00 94.56 99 LEU A O 1
ATOM 817 N N . LEU A 1 100 ? 2.475 -3.596 -24.868 1.00 93.88 100 LEU A N 1
ATOM 818 C CA . LEU A 1 100 ? 2.627 -2.281 -24.238 1.00 93.88 100 LEU A CA 1
ATOM 819 C C . LEU A 1 100 ? 1.327 -1.470 -24.271 1.00 93.88 100 LEU A C 1
ATOM 821 O O . LEU A 1 100 ? 1.002 -0.817 -23.285 1.00 93.88 100 LEU A O 1
ATOM 825 N N . ASN A 1 101 ? 0.522 -1.588 -25.331 1.00 93.88 101 ASN A N 1
ATOM 826 C CA . ASN A 1 101 ? -0.797 -0.944 -25.395 1.00 93.88 101 ASN A CA 1
ATOM 827 C C . ASN A 1 101 ? -1.790 -1.455 -24.333 1.00 93.88 101 ASN A C 1
ATOM 829 O O . ASN A 1 101 ? -2.804 -0.809 -24.076 1.00 93.88 101 ASN A O 1
ATOM 833 N N . LYS A 1 102 ? -1.525 -2.620 -23.730 1.00 96.31 102 LYS A N 1
ATOM 834 C CA . LYS A 1 102 ? -2.332 -3.210 -22.649 1.00 96.31 102 LYS A CA 1
ATOM 835 C C . LYS A 1 102 ? -1.716 -2.972 -21.266 1.00 96.31 102 LYS A C 1
ATOM 837 O O . LYS A 1 102 ? -2.327 -3.337 -20.263 1.00 96.31 102 LYS A O 1
ATOM 842 N N . LEU A 1 103 ? -0.512 -2.402 -21.201 1.00 96.00 103 LEU A N 1
ATOM 843 C CA . LEU A 1 103 ? 0.241 -2.196 -19.970 1.00 96.00 103 LEU A CA 1
ATOM 844 C C . LEU A 1 103 ? -0.042 -0.809 -19.383 1.00 96.00 103 LEU A C 1
ATOM 846 O O . LEU A 1 103 ? -0.008 0.197 -20.084 1.00 96.00 103 LEU A O 1
ATOM 850 N N . ILE A 1 104 ? -0.249 -0.749 -18.066 1.00 96.69 104 ILE A N 1
ATOM 851 C CA . ILE A 1 104 ? -0.332 0.505 -17.310 1.00 96.69 104 ILE A CA 1
ATOM 852 C C . ILE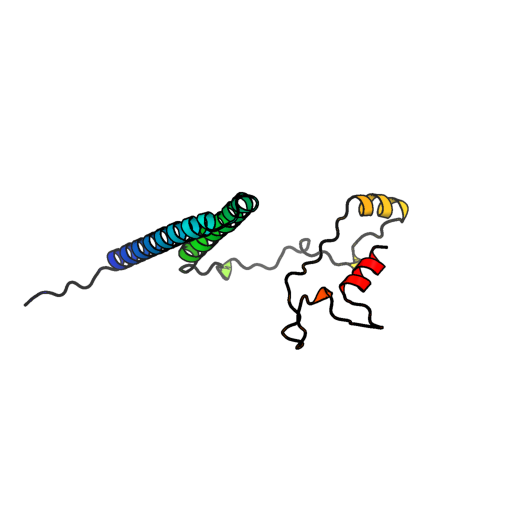 A 1 104 ? 0.801 0.529 -16.289 1.00 96.69 104 ILE A C 1
ATOM 854 O O . ILE A 1 104 ? 0.992 -0.426 -15.535 1.00 96.69 104 ILE A O 1
ATOM 858 N N . VAL A 1 105 ? 1.530 1.643 -16.233 1.00 95.81 105 VAL A N 1
ATOM 859 C CA . VAL A 1 105 ? 2.581 1.865 -15.237 1.00 95.81 105 VAL A CA 1
ATOM 860 C C . VAL A 1 105 ? 2.028 2.724 -14.104 1.00 95.81 105 VAL A C 1
ATOM 862 O O . VAL A 1 105 ? 1.749 3.905 -14.285 1.00 95.81 105 VAL A O 1
ATOM 865 N N . VAL A 1 106 ? 1.896 2.137 -12.913 1.00 96.44 106 VAL A N 1
ATOM 866 C CA . VAL A 1 106 ? 1.480 2.846 -11.693 1.00 96.44 106 VAL A CA 1
ATOM 867 C C . VAL A 1 106 ? 2.694 3.078 -10.797 1.00 96.44 106 VAL A C 1
ATOM 869 O O . VAL A 1 106 ? 3.443 2.148 -10.494 1.00 96.44 106 VAL A O 1
ATOM 872 N N . LYS A 1 107 ? 2.891 4.320 -10.344 1.00 95.12 107 LYS A N 1
ATOM 873 C CA . LYS A 1 107 ? 3.920 4.683 -9.359 1.00 95.12 107 LYS A CA 1
ATOM 874 C C . LYS A 1 107 ? 3.264 5.161 -8.068 1.00 95.12 107 LYS A C 1
ATOM 876 O O . LYS A 1 107 ? 2.478 6.103 -8.077 1.00 95.12 107 LYS A O 1
ATOM 881 N N . LEU A 1 108 ? 3.610 4.528 -6.948 1.00 95.50 108 LEU A N 1
ATOM 882 C CA . LEU A 1 108 ? 3.122 4.930 -5.628 1.00 95.50 108 LEU A CA 1
ATOM 883 C C . LEU A 1 108 ? 3.862 6.190 -5.158 1.00 95.50 108 LEU A C 1
ATOM 885 O O . LEU A 1 108 ? 5.069 6.146 -4.930 1.00 95.50 108 LEU A O 1
ATOM 889 N N . ASN A 1 109 ? 3.135 7.299 -4.989 1.00 94.44 109 ASN A N 1
ATOM 890 C CA . ASN A 1 109 ? 3.704 8.606 -4.635 1.00 94.44 109 ASN A CA 1
ATOM 891 C C . ASN A 1 109 ? 3.186 9.179 -3.299 1.00 94.44 109 ASN A C 1
ATOM 893 O O . ASN A 1 109 ? 3.140 10.388 -3.100 1.00 94.44 109 ASN A O 1
ATOM 897 N N . GLY A 1 110 ? 2.762 8.319 -2.369 1.00 93.19 110 GLY A N 1
ATOM 898 C CA . GLY A 1 110 ? 2.301 8.756 -1.042 1.00 93.19 110 GLY A CA 1
ATOM 899 C C . GLY A 1 110 ? 3.432 9.111 -0.067 1.00 93.19 110 GLY A C 1
ATOM 900 O O . GLY A 1 110 ? 3.181 9.659 1.002 1.00 93.19 110 GLY A O 1
ATOM 901 N N . GLY A 1 111 ? 4.681 8.776 -0.405 1.00 93.06 111 GLY A N 1
ATOM 902 C CA . GLY A 1 111 ? 5.838 8.981 0.465 1.00 93.06 111 GLY A CA 1
ATOM 903 C C . GLY A 1 111 ? 6.357 10.418 0.435 1.00 93.06 111 GLY A C 1
ATOM 904 O O . GLY A 1 111 ? 6.576 10.986 -0.635 1.00 93.06 111 GLY A O 1
ATOM 905 N N . LEU A 1 112 ? 6.629 10.980 1.612 1.00 93.25 112 LEU A N 1
ATOM 906 C CA . LEU A 1 112 ? 7.237 12.304 1.759 1.00 93.25 112 LEU A CA 1
ATOM 907 C C . LEU A 1 112 ? 8.765 12.223 1.884 1.00 93.25 112 LEU A C 1
ATOM 909 O O . LEU A 1 112 ? 9.324 11.232 2.353 1.00 93.25 112 LEU A O 1
ATOM 913 N N . GLY A 1 113 ? 9.442 13.303 1.497 1.00 90.62 113 GLY A N 1
ATOM 914 C CA . GLY A 1 113 ? 10.894 13.478 1.593 1.00 90.62 113 GLY A CA 1
ATOM 915 C C . GLY A 1 113 ? 11.438 13.754 2.996 1.00 90.62 113 GLY A C 1
ATOM 916 O O . GLY A 1 113 ? 12.608 14.106 3.131 1.00 90.62 113 GLY A O 1
ATOM 917 N N . THR A 1 114 ? 10.618 13.613 4.038 1.00 93.12 114 THR A N 1
ATOM 918 C CA . THR A 1 114 ? 10.919 14.095 5.395 1.00 93.12 114 THR A CA 1
ATOM 919 C C . THR A 1 114 ? 12.156 13.441 6.006 1.00 93.12 114 THR A C 1
ATOM 921 O O . THR A 1 114 ? 12.954 14.129 6.634 1.00 93.12 114 THR A O 1
ATOM 924 N N . THR A 1 115 ? 12.388 12.146 5.762 1.00 90.06 115 THR A N 1
ATOM 925 C CA . THR A 1 115 ? 13.608 11.440 6.208 1.00 90.06 115 THR A CA 1
ATOM 926 C C . THR A 1 115 ? 14.890 12.022 5.602 1.00 90.06 115 THR A C 1
ATOM 928 O O . THR A 1 115 ? 15.962 11.867 6.172 1.00 90.06 115 THR A O 1
ATOM 931 N N . MET A 1 116 ? 14.788 12.706 4.460 1.00 86.44 116 MET A N 1
ATOM 932 C CA . MET A 1 116 ? 15.913 13.354 3.778 1.00 86.44 116 MET A CA 1
ATOM 933 C C . MET A 1 116 ? 15.980 14.865 4.060 1.00 86.44 116 MET A C 1
ATOM 935 O O . MET A 1 116 ? 16.751 15.569 3.420 1.00 86.44 116 MET A O 1
ATOM 939 N N . GLY A 1 117 ? 15.173 15.384 4.995 1.00 90.44 117 GLY A N 1
ATOM 940 C CA . GLY A 1 117 ? 15.116 16.816 5.313 1.00 90.44 117 GLY A CA 1
ATOM 941 C C . GLY A 1 117 ? 14.410 17.672 4.254 1.00 90.44 117 GLY A C 1
ATOM 942 O O . GLY A 1 117 ? 14.403 18.896 4.360 1.00 90.44 117 GLY A O 1
ATOM 943 N N . CYS A 1 118 ? 13.798 17.050 3.246 1.00 89.19 118 CYS A N 1
ATOM 944 C CA . CYS A 1 118 ? 13.066 17.747 2.196 1.00 89.19 118 CYS A CA 1
ATOM 945 C C . CYS A 1 118 ? 11.595 17.936 2.587 1.00 89.19 118 CYS A C 1
ATOM 947 O O . CYS A 1 118 ? 10.978 17.064 3.206 1.00 89.19 118 CYS A O 1
ATOM 949 N N . GLN A 1 119 ? 11.013 19.060 2.171 1.00 89.12 119 GLN A N 1
ATOM 950 C CA . GLN A 1 119 ? 9.577 19.307 2.284 1.00 89.12 119 GLN A CA 1
ATOM 951 C C . GLN A 1 119 ? 8.871 18.838 1.006 1.00 89.12 119 GLN A C 1
ATOM 953 O O . GLN A 1 119 ? 9.298 19.176 -0.094 1.00 89.12 119 GLN A O 1
ATOM 958 N N . GLY A 1 120 ? 7.784 18.076 1.152 1.00 90.88 120 GLY A N 1
ATOM 959 C CA . GLY A 1 120 ? 6.952 17.625 0.033 1.00 90.88 120 GLY A CA 1
ATOM 960 C C . GLY A 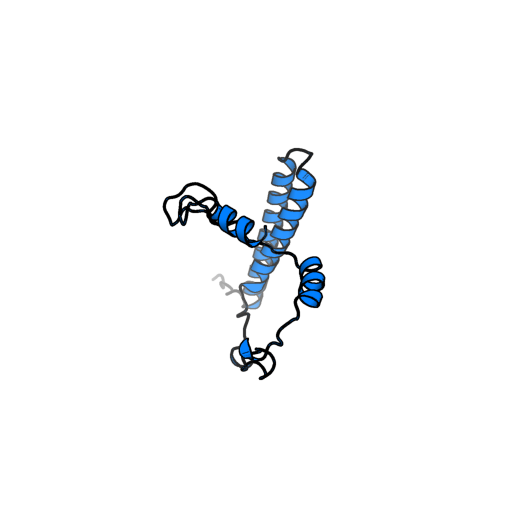1 120 ? 7.163 16.166 -0.400 1.00 90.88 120 GLY A C 1
ATOM 961 O O . GLY A 1 120 ? 7.824 15.390 0.304 1.00 90.88 120 GLY A O 1
ATOM 962 N N . PRO A 1 121 ? 6.544 15.761 -1.527 1.00 93.94 121 PRO A N 1
ATOM 963 C CA . PRO A 1 121 ? 6.605 14.396 -2.043 1.00 93.94 121 PRO A CA 1
ATOM 964 C C . PRO A 1 121 ? 8.031 13.954 -2.363 1.00 93.94 121 PRO A C 1
ATOM 966 O O . PRO A 1 121 ? 8.843 14.725 -2.868 1.00 93.94 121 PRO A O 1
ATOM 969 N N . LYS A 1 122 ? 8.339 12.676 -2.142 1.00 93.88 122 LYS A N 1
ATOM 970 C CA . LYS A 1 122 ? 9.662 12.135 -2.473 1.00 93.88 122 LYS A CA 1
ATOM 971 C C . LYS A 1 122 ? 9.942 12.167 -3.981 1.00 93.88 122 LYS A C 1
ATOM 973 O O . LYS A 1 122 ? 11.098 12.278 -4.377 1.00 93.88 122 LYS A O 1
ATOM 978 N N . SER A 1 123 ? 8.903 12.106 -4.817 1.00 94.69 123 SER A N 1
ATOM 979 C CA . SER A 1 123 ? 9.047 12.094 -6.276 1.00 94.69 123 SER A CA 1
ATOM 980 C C . SER A 1 123 ? 9.616 13.382 -6.871 1.00 94.69 123 SER A C 1
ATOM 982 O O . SER A 1 123 ? 10.185 13.316 -7.953 1.00 94.69 123 SER A O 1
ATOM 984 N N . VAL A 1 124 ? 9.451 14.530 -6.200 1.00 93.94 124 VAL A N 1
ATOM 985 C CA . VAL A 1 124 ? 9.883 15.854 -6.701 1.00 93.94 124 VAL A CA 1
ATOM 986 C C . VAL A 1 124 ? 11.287 16.240 -6.238 1.00 93.94 124 VAL A C 1
ATOM 988 O O . VAL A 1 124 ? 11.734 17.362 -6.440 1.00 93.94 124 VAL A O 1
ATOM 991 N N . ILE A 1 125 ? 11.991 15.318 -5.587 1.00 91.75 125 ILE A N 1
ATOM 992 C CA . ILE A 1 125 ? 13.357 15.540 -5.129 1.00 91.75 125 ILE A CA 1
ATOM 993 C C . ILE A 1 125 ? 14.300 15.291 -6.299 1.00 91.75 125 ILE A C 1
ATOM 995 O O . ILE A 1 125 ? 14.234 14.230 -6.924 1.00 91.75 125 ILE A O 1
ATOM 999 N N . SER A 1 126 ? 15.177 16.255 -6.574 1.00 91.75 126 SER A N 1
ATOM 1000 C CA . SER A 1 126 ? 16.220 16.129 -7.591 1.00 91.75 126 SER A CA 1
ATOM 1001 C C . SER A 1 126 ? 17.208 15.022 -7.224 1.00 91.75 126 SER A C 1
ATOM 1003 O O . SER A 1 126 ? 17.707 14.955 -6.101 1.00 91.75 126 SER A O 1
ATOM 1005 N N . VAL A 1 127 ? 17.486 14.145 -8.188 1.00 90.88 127 VAL A N 1
ATOM 1006 C CA . VAL A 1 127 ? 18.324 12.949 -8.020 1.00 90.88 127 VAL A CA 1
ATOM 1007 C C . VAL A 1 127 ? 19.625 13.081 -8.797 1.00 90.88 127 VAL A C 1
ATOM 1009 O O . VAL A 1 127 ? 20.699 12.816 -8.262 1.00 90.88 127 VAL A O 1
ATOM 1012 N N . ARG A 1 128 ? 19.540 13.464 -10.075 1.00 90.81 128 ARG A N 1
ATOM 1013 C CA . ARG A 1 128 ? 20.697 13.547 -10.971 1.00 90.81 128 ARG A CA 1
ATOM 1014 C C . ARG A 1 128 ? 20.467 14.611 -12.030 1.00 90.81 128 ARG A C 1
ATOM 1016 O O . ARG A 1 128 ? 19.432 14.589 -12.682 1.00 90.81 128 ARG A O 1
ATOM 1023 N N . ASN A 1 129 ? 21.466 15.467 -12.253 1.00 91.56 129 ASN A N 1
ATOM 1024 C CA . ASN A 1 129 ? 21.409 16.539 -13.255 1.00 91.56 129 ASN A CA 1
ATOM 1025 C C . ASN A 1 129 ? 20.138 17.395 -13.100 1.00 91.56 129 ASN A C 1
ATOM 1027 O O . ASN A 1 129 ? 19.450 17.659 -14.079 1.00 91.56 129 ASN A O 1
ATOM 1031 N N . ASP A 1 130 ? 19.786 17.714 -11.853 1.00 92.19 130 ASP A N 1
ATOM 1032 C CA . ASP A 1 130 ? 18.568 18.430 -11.456 1.00 92.19 130 ASP A CA 1
ATOM 1033 C C . ASP A 1 130 ? 17.228 17.743 -11.787 1.00 92.19 130 ASP A C 1
ATOM 1035 O O . ASP A 1 130 ? 16.184 18.215 -11.342 1.00 92.19 130 ASP A O 1
ATOM 1039 N N . LEU A 1 131 ? 17.241 16.576 -12.442 1.00 95.62 131 LEU A N 1
ATOM 1040 C CA . LEU A 1 131 ? 16.046 15.780 -12.720 1.00 95.62 131 LEU A CA 1
ATOM 1041 C C . LEU A 1 131 ? 15.527 15.099 -11.457 1.00 95.62 131 LEU A C 1
ATOM 1043 O O . LEU A 1 131 ? 16.286 14.477 -10.701 1.00 95.62 131 LEU A O 1
ATOM 1047 N N . THR A 1 132 ? 14.217 15.177 -11.256 1.00 96.12 132 THR A N 1
ATOM 1048 C CA . THR A 1 132 ? 13.511 14.499 -10.171 1.00 96.12 132 THR A CA 1
ATOM 1049 C C . THR A 1 132 ? 13.213 13.038 -10.514 1.00 96.12 132 THR A C 1
ATOM 1051 O O . THR A 1 132 ? 13.323 12.609 -11.663 1.00 96.12 132 THR A O 1
ATOM 1054 N N . PHE A 1 133 ? 12.797 12.235 -9.529 1.00 94.94 133 PHE A N 1
ATOM 1055 C CA . PHE A 1 133 ? 12.317 10.870 -9.803 1.00 94.94 133 PHE A CA 1
ATOM 1056 C C . PHE A 1 133 ? 11.125 10.852 -10.766 1.00 94.94 133 PHE A C 1
ATOM 1058 O O . PHE A 1 133 ? 10.983 9.908 -11.550 1.00 94.94 133 PHE A O 1
ATOM 1065 N N . LEU A 1 134 ? 10.259 11.866 -10.686 1.00 95.56 134 LEU A N 1
ATOM 1066 C CA . LEU A 1 134 ? 9.120 11.996 -11.585 1.00 95.56 134 LEU A CA 1
ATOM 1067 C C . LEU A 1 134 ? 9.588 12.275 -13.017 1.00 95.56 134 LEU A C 1
ATOM 1069 O O . LEU A 1 134 ? 9.151 11.570 -13.922 1.00 95.56 134 LEU A O 1
ATOM 1073 N N . ASP A 1 135 ? 10.536 13.198 -13.200 1.00 96.31 135 ASP A N 1
ATOM 1074 C CA . ASP A 1 135 ? 11.095 13.516 -14.523 1.00 96.31 135 ASP A CA 1
ATOM 1075 C C . ASP A 1 135 ? 11.758 12.290 -15.152 1.00 96.31 135 ASP A C 1
ATOM 1077 O O . ASP A 1 135 ? 11.495 11.954 -16.302 1.00 96.31 135 ASP A O 1
ATOM 1081 N N . LEU A 1 136 ? 12.557 11.559 -14.371 1.00 95.25 136 LEU A N 1
ATOM 1082 C CA . LEU A 1 136 ? 13.205 10.330 -14.832 1.00 95.25 136 LEU A CA 1
ATOM 1083 C C . LEU A 1 136 ? 12.196 9.235 -15.200 1.00 95.25 136 LEU A C 1
ATOM 1085 O O . LEU A 1 136 ? 12.454 8.447 -16.104 1.00 95.25 136 LEU A O 1
ATOM 1089 N N . THR A 1 137 ? 11.056 9.163 -14.507 1.00 95.12 137 THR A N 1
ATOM 1090 C CA . THR A 1 137 ? 9.999 8.198 -14.842 1.00 95.12 137 THR A CA 1
ATOM 1091 C C . THR A 1 137 ? 9.299 8.581 -16.140 1.00 95.12 137 THR A C 1
ATOM 1093 O O . THR A 1 137 ? 9.024 7.704 -16.950 1.00 95.12 137 THR A O 1
ATOM 1096 N N . ILE A 1 138 ? 9.019 9.870 -16.342 1.00 94.81 138 ILE A N 1
ATOM 1097 C CA . ILE A 1 138 ? 8.392 10.366 -17.571 1.00 94.81 138 ILE A CA 1
ATOM 1098 C C . ILE A 1 138 ? 9.324 10.121 -18.761 1.00 94.81 138 ILE A C 1
ATOM 1100 O O . ILE A 1 138 ? 8.895 9.518 -19.733 1.00 94.81 138 ILE A O 1
ATOM 1104 N N . GLN A 1 139 ? 10.615 10.441 -18.636 1.00 94.69 139 GLN A N 1
ATOM 1105 C CA . GLN A 1 139 ? 11.620 10.191 -19.680 1.00 94.69 139 GLN A CA 1
ATOM 1106 C C . GLN A 1 139 ? 11.787 8.712 -20.064 1.00 94.69 139 GLN A C 1
ATOM 1108 O O . GLN A 1 139 ? 12.303 8.418 -21.133 1.00 94.69 139 GLN A O 1
ATOM 1113 N N . GLN A 1 140 ? 11.427 7.772 -19.185 1.00 93.00 140 GLN A N 1
ATOM 1114 C CA . GLN A 1 140 ? 11.449 6.337 -19.499 1.00 93.00 140 GLN A CA 1
ATOM 1115 C C . GLN A 1 140 ? 10.206 5.870 -20.266 1.00 93.00 140 GLN A C 1
ATOM 1117 O O . GLN A 1 140 ? 10.208 4.756 -20.785 1.00 93.00 140 GLN A O 1
ATOM 1122 N N . LEU A 1 141 ? 9.134 6.664 -20.249 1.00 91.44 141 LEU A N 1
ATOM 1123 C CA . LEU A 1 141 ? 7.842 6.344 -20.855 1.00 91.44 141 LEU A CA 1
ATOM 1124 C C . LEU A 1 141 ? 7.556 7.167 -22.118 1.00 91.44 141 LEU A C 1
ATOM 1126 O O . LEU A 1 141 ? 6.738 6.727 -22.925 1.00 91.44 141 LEU A O 1
ATOM 1130 N N . GLU A 1 142 ? 8.187 8.336 -22.257 1.00 84.25 142 GLU A N 1
ATOM 1131 C CA . GLU A 1 142 ? 8.284 9.097 -23.513 1.00 84.25 142 GLU A CA 1
ATOM 1132 C C . GLU A 1 142 ? 9.164 8.378 -24.544 1.00 84.25 142 GLU A C 1
ATOM 1134 O O . GLU A 1 142 ? 8.749 8.350 -25.726 1.00 84.25 142 GLU A O 1
#